Protein AF-A0A7Z7YS44-F1 (afdb_monomer_lite)

Organism: Staphylococcus capitis (NCBI:txid29388)

Foldseek 3Di:
DVPPPDDPDPLLQLLLVLVVLLVVLLVVLCVLANDVLLVLLLQLLLLVLLLVCQCVVPLVNPHDHDDPVSVVVNVVSVVVNCVVPPDDPVCPPPVSVVSNVVSSVSSSNSSNSNSVSVSSLVSVCVVVVHSVVSVVSSNVND

InterPro domains:
  IPR006750 Putative inner membrane exporter, YdcZ [PF04657] (7-83)
  IPR006750 Putative inner membrane exporter, YdcZ [PF04657] (102-142)
  IPR006750 Putative inner membrane exporter, YdcZ [PTHR34821] (6-85)

Sequence (142 aa):
SFYAGHSIDYHWWVGGLLGVCFLTGNLLLLPRLGAALTVVMTVAGQIIMGVMIDTLGLLGANQTSFTFLKGVGILVLLFGILLMNHLPKNKLKDKRYISLYIWLLIGFIFGFAPPLQTTINSGLSKQMDSSLFAALVSFTIG

Secondary structure (DSSP, 8-state):
-TTSS----THHHHHHHHHHHHHHHHHHHHHHH-HHHHHHHHHHHHHHHHHHHHHHTGGG-------HHHHHHHHHHHHHHHHHT---GGGTTSHHHHHHHHHHHHHHHHTTHHHHHHHHHHHHHHHTT-HHHHHHHHHHH-

Radius of gyration: 18.34 Å; chains: 1; bounding box: 55×21×45 Å

pLDDT: mean 83.6, std 14.09, range [36.03, 97.38]

Structure (mmCIF, N/CA/C/O backbone):
data_AF-A0A7Z7YS44-F1
#
_entry.id   AF-A0A7Z7YS44-F1
#
loop_
_atom_site.group_PDB
_atom_site.id
_atom_site.type_symbol
_atom_site.label_atom_id
_atom_site.label_alt_id
_atom_site.label_comp_id
_atom_site.label_asym_id
_atom_site.label_entity_id
_atom_site.label_seq_id
_atom_site.pdbx_PDB_ins_code
_atom_site.Cartn_x
_atom_site.Cartn_y
_atom_site.Cartn_z
_atom_site.occupancy
_atom_site.B_iso_or_equiv
_atom_site.auth_seq_id
_atom_site.auth_comp_id
_atom_site.auth_asym_id
_atom_site.auth_atom_id
_atom_site.pdbx_PDB_model_num
ATOM 1 N N . SER A 1 1 ? 33.594 1.797 -21.912 1.00 39.50 1 SER A N 1
ATOM 2 C CA . SER A 1 1 ? 33.276 1.670 -20.478 1.00 39.50 1 SER A CA 1
ATOM 3 C C . SER A 1 1 ? 31.768 1.612 -20.351 1.00 39.50 1 SER A C 1
ATOM 5 O O . SER A 1 1 ? 31.118 2.564 -20.760 1.00 39.50 1 SER A O 1
ATOM 7 N N . PHE A 1 2 ? 31.223 0.497 -19.860 1.00 46.28 2 PHE A N 1
ATOM 8 C CA . PHE A 1 2 ? 29.780 0.239 -19.691 1.00 46.28 2 PHE A CA 1
ATOM 9 C C . PHE A 1 2 ? 29.063 1.288 -18.804 1.00 46.28 2 PHE A C 1
ATOM 11 O O . PHE A 1 2 ? 27.843 1.355 -18.770 1.00 46.28 2 PHE A O 1
ATOM 18 N N . TYR A 1 3 ? 29.832 2.157 -18.138 1.00 42.94 3 TYR A N 1
ATOM 19 C CA . TYR A 1 3 ? 29.363 3.194 -17.217 1.00 42.94 3 TYR A CA 1
ATOM 20 C C . TYR A 1 3 ? 29.363 4.621 -17.793 1.00 42.94 3 TYR A C 1
ATOM 22 O O . TYR A 1 3 ? 29.019 5.566 -17.089 1.00 42.94 3 TYR A O 1
ATOM 30 N N . ALA A 1 4 ? 29.745 4.823 -19.057 1.00 36.03 4 ALA A N 1
ATOM 31 C CA . ALA A 1 4 ? 29.791 6.156 -19.659 1.00 36.03 4 ALA A CA 1
ATOM 32 C C . ALA A 1 4 ? 28.421 6.549 -20.247 1.00 36.03 4 ALA A C 1
ATOM 34 O O . ALA A 1 4 ? 28.241 6.516 -21.460 1.00 36.03 4 ALA A O 1
ATOM 35 N N . GLY A 1 5 ? 27.444 6.878 -19.394 1.00 38.50 5 GLY A N 1
ATOM 36 C CA . GLY A 1 5 ? 26.177 7.471 -19.857 1.00 38.50 5 GLY A CA 1
ATOM 37 C C . GLY A 1 5 ? 24.965 7.343 -18.933 1.00 38.50 5 GLY A C 1
ATOM 38 O O . GLY A 1 5 ? 23.985 8.047 -19.144 1.00 38.50 5 GLY A O 1
ATOM 39 N N . HIS A 1 6 ? 25.014 6.496 -17.904 1.00 45.41 6 HIS A N 1
ATOM 40 C CA . HIS A 1 6 ? 23.899 6.348 -16.968 1.00 45.41 6 HIS A CA 1
ATOM 41 C C . HIS A 1 6 ? 24.163 7.207 -15.732 1.00 45.41 6 HIS A C 1
ATOM 43 O O . HIS A 1 6 ? 25.025 6.888 -14.912 1.00 45.41 6 HIS A O 1
ATOM 49 N N . SER A 1 7 ? 23.448 8.328 -15.616 1.00 46.00 7 SER A N 1
ATOM 50 C CA . SER A 1 7 ? 23.354 9.075 -14.362 1.00 46.00 7 SER A CA 1
ATOM 51 C C . SER A 1 7 ? 22.897 8.114 -13.269 1.00 46.00 7 SER A C 1
ATOM 53 O O . SER A 1 7 ? 21.912 7.407 -13.467 1.00 46.00 7 SER A O 1
ATOM 55 N N . ILE A 1 8 ? 23.615 8.063 -12.144 1.00 44.78 8 ILE A N 1
ATOM 56 C CA . ILE A 1 8 ? 23.219 7.284 -10.965 1.00 44.78 8 ILE A CA 1
ATOM 57 C C . ILE A 1 8 ? 21.832 7.773 -10.553 1.00 44.78 8 ILE A C 1
ATOM 59 O O . ILE A 1 8 ? 21.687 8.845 -9.968 1.00 44.78 8 ILE A O 1
ATOM 63 N N . ASP A 1 9 ? 20.812 7.026 -10.951 1.00 55.00 9 ASP A N 1
ATOM 64 C CA . ASP A 1 9 ? 19.436 7.452 -10.795 1.00 55.00 9 ASP A CA 1
ATOM 65 C C . ASP A 1 9 ? 19.004 7.148 -9.354 1.00 55.00 9 ASP A C 1
ATOM 67 O O . ASP A 1 9 ? 19.270 6.074 -8.816 1.00 55.00 9 ASP A O 1
ATOM 71 N N . TYR A 1 10 ? 18.355 8.088 -8.676 1.00 55.72 10 TYR A N 1
ATOM 72 C CA . TYR A 1 10 ? 17.954 7.940 -7.268 1.00 55.72 10 TYR A CA 1
ATOM 73 C C . TYR A 1 10 ? 17.020 6.730 -7.030 1.00 55.72 10 TYR A C 1
ATOM 75 O O . TYR A 1 10 ? 16.905 6.234 -5.909 1.00 55.72 10 TYR A O 1
ATOM 83 N N . HIS A 1 11 ? 16.394 6.224 -8.099 1.00 57.78 11 HIS A N 1
ATOM 84 C CA . HIS A 1 11 ? 15.462 5.097 -8.137 1.00 57.78 11 HIS A CA 1
ATOM 85 C C . HIS A 1 11 ? 15.989 3.792 -7.513 1.00 57.78 11 HIS A C 1
ATOM 87 O O . HIS A 1 11 ? 15.190 2.999 -7.017 1.00 57.78 11 HIS A O 1
ATOM 93 N N . TRP A 1 12 ? 17.308 3.572 -7.485 1.00 58.28 12 TRP A N 1
ATOM 94 C CA . TRP A 1 12 ? 17.907 2.324 -6.992 1.00 58.28 12 TRP A CA 1
ATOM 95 C C . TRP A 1 12 ? 17.705 2.109 -5.485 1.00 58.28 12 TRP A C 1
ATOM 97 O O . TRP A 1 12 ? 17.578 0.972 -5.038 1.00 58.28 12 TRP A O 1
ATOM 107 N N . TRP A 1 13 ? 17.627 3.192 -4.705 1.00 67.44 13 TRP A N 1
ATOM 108 C CA . TRP A 1 13 ? 17.558 3.138 -3.238 1.00 67.44 13 TRP A CA 1
ATOM 109 C C . TRP A 1 13 ? 16.129 3.178 -2.695 1.00 67.44 13 TRP A C 1
ATOM 111 O O . TRP A 1 13 ? 15.863 2.722 -1.583 1.00 67.44 13 TRP A O 1
ATOM 121 N N . VAL A 1 14 ? 15.189 3.685 -3.493 1.00 77.31 14 VAL A N 1
ATOM 122 C CA . VAL A 1 14 ? 13.801 3.899 -3.068 1.00 77.31 14 VAL A CA 1
ATOM 123 C C . VAL A 1 14 ? 13.075 2.570 -2.844 1.00 77.31 14 VAL A C 1
ATOM 125 O O . VAL A 1 14 ? 12.306 2.455 -1.893 1.00 77.31 14 VAL A O 1
ATOM 128 N N . GLY A 1 15 ? 13.351 1.547 -3.662 1.00 78.50 15 GLY A N 1
ATOM 129 C CA . GLY A 1 15 ? 12.750 0.218 -3.513 1.00 78.50 15 GLY A CA 1
ATOM 130 C C . GLY A 1 15 ? 13.082 -0.440 -2.168 1.00 78.50 15 GLY A C 1
ATOM 131 O O . GLY A 1 15 ? 12.175 -0.866 -1.454 1.00 78.50 15 GLY A O 1
ATOM 132 N N . GLY A 1 16 ? 14.365 -0.465 -1.790 1.00 80.50 16 GLY A N 1
ATOM 133 C CA . GLY A 1 16 ? 14.815 -1.007 -0.501 1.00 80.50 16 GLY A CA 1
ATOM 134 C C . GLY A 1 16 ? 14.251 -0.239 0.695 1.00 80.50 16 GLY A C 1
ATOM 135 O O . GLY A 1 16 ? 13.697 -0.839 1.617 1.00 80.50 16 GLY A O 1
ATOM 136 N N . LEU A 1 17 ? 14.284 1.098 0.638 1.00 85.69 17 LEU A N 1
ATOM 137 C CA . LEU A 1 17 ? 13.752 1.949 1.706 1.00 85.69 17 LEU A CA 1
ATOM 138 C C . LEU A 1 17 ? 12.248 1.726 1.935 1.00 85.69 17 LEU A C 1
ATOM 140 O O . LEU A 1 17 ? 11.809 1.630 3.080 1.00 85.69 17 LEU A O 1
ATOM 144 N N . LEU A 1 18 ? 11.458 1.594 0.864 1.00 87.31 18 LEU A N 1
ATOM 145 C CA . LEU A 1 18 ? 10.029 1.278 0.964 1.00 87.31 18 LEU A CA 1
ATOM 146 C C . LEU A 1 18 ? 9.786 -0.087 1.623 1.00 87.31 18 LEU A C 1
ATOM 148 O O . LEU A 1 18 ? 8.851 -0.215 2.419 1.00 87.31 18 LEU A O 1
ATOM 152 N N . GLY A 1 19 ? 10.649 -1.069 1.355 1.00 86.06 19 GLY A N 1
ATOM 153 C CA . GLY A 1 19 ? 10.613 -2.381 2.001 1.00 86.06 19 GLY A CA 1
ATOM 154 C C . GLY A 1 19 ? 10.831 -2.293 3.508 1.00 86.06 19 GLY A C 1
ATOM 155 O O . GLY A 1 19 ? 10.016 -2.808 4.281 1.00 86.06 19 GLY A O 1
ATOM 156 N N . VAL A 1 20 ? 11.861 -1.560 3.940 1.00 88.75 20 VAL A N 1
ATOM 157 C CA . VAL A 1 20 ? 12.126 -1.301 5.368 1.00 88.75 20 VAL A CA 1
ATOM 158 C C . VAL A 1 20 ? 10.970 -0.549 6.015 1.00 88.75 20 VAL A C 1
ATOM 160 O O . VAL A 1 20 ? 10.534 -0.923 7.107 1.00 88.75 20 VAL A O 1
ATOM 163 N N . CYS A 1 21 ? 10.434 0.478 5.349 1.00 90.25 21 CYS A N 1
ATOM 164 C CA . CYS A 1 21 ? 9.279 1.226 5.841 1.00 90.25 21 CYS A CA 1
ATOM 165 C C . CYS A 1 21 ? 8.067 0.312 6.055 1.00 90.25 21 CYS A C 1
ATOM 167 O O . CYS A 1 21 ? 7.426 0.389 7.103 1.00 90.25 21 CYS A O 1
ATOM 169 N N . PHE A 1 22 ? 7.769 -0.576 5.105 1.00 92.00 22 PHE A N 1
ATOM 170 C CA . PHE A 1 22 ? 6.656 -1.515 5.221 1.00 92.00 22 PHE A CA 1
ATOM 171 C C . PHE A 1 22 ? 6.859 -2.530 6.352 1.00 92.00 22 PHE A C 1
ATOM 173 O O . PHE A 1 22 ? 5.945 -2.757 7.149 1.00 92.00 22 PHE A O 1
ATOM 180 N N . LEU A 1 23 ? 8.050 -3.129 6.444 1.00 91.38 23 LEU A N 1
ATOM 181 C CA . LEU A 1 23 ? 8.361 -4.134 7.461 1.00 91.38 23 LEU A CA 1
ATOM 182 C C . LEU A 1 23 ? 8.323 -3.525 8.870 1.00 91.38 23 LEU A C 1
ATOM 184 O O . LEU A 1 23 ? 7.677 -4.064 9.772 1.00 91.38 23 LEU A O 1
ATOM 188 N N . THR A 1 24 ? 8.944 -2.354 9.030 1.00 91.50 24 THR A N 1
ATOM 189 C CA . THR A 1 24 ? 8.927 -1.576 10.276 1.00 91.50 24 THR A CA 1
ATOM 190 C C . THR A 1 24 ? 7.503 -1.172 10.637 1.00 91.50 24 THR A C 1
ATOM 192 O O . THR A 1 24 ? 7.081 -1.338 11.780 1.00 91.50 24 THR A O 1
ATOM 195 N N . GLY A 1 25 ? 6.728 -0.700 9.658 1.00 91.19 25 GLY A N 1
ATOM 196 C CA . GLY A 1 25 ? 5.322 -0.362 9.837 1.00 91.19 25 GLY A CA 1
ATOM 197 C C . GLY A 1 25 ? 4.516 -1.538 10.380 1.00 91.19 25 GLY A C 1
ATOM 198 O O . GLY A 1 25 ? 3.862 -1.405 11.412 1.00 91.19 25 GLY A O 1
ATOM 199 N N . ASN A 1 26 ? 4.620 -2.713 9.756 1.00 91.38 26 ASN A N 1
ATOM 200 C CA . ASN A 1 26 ? 3.953 -3.927 10.234 1.00 91.38 26 ASN A CA 1
ATOM 201 C C . ASN A 1 26 ? 4.346 -4.294 11.668 1.00 91.38 26 ASN A C 1
ATOM 203 O O . ASN A 1 26 ? 3.470 -4.587 12.485 1.00 91.38 26 ASN A O 1
ATOM 207 N N . LEU A 1 27 ? 5.639 -4.226 11.996 1.00 93.25 27 LEU A N 1
ATOM 208 C CA . LEU A 1 27 ? 6.141 -4.512 13.340 1.00 93.25 27 LEU A CA 1
ATOM 209 C C . LEU A 1 27 ? 5.540 -3.564 14.393 1.00 93.25 27 LEU A C 1
ATOM 211 O O . LEU A 1 27 ? 5.172 -4.005 15.481 1.00 93.25 27 LEU A O 1
ATOM 215 N N . LEU A 1 28 ? 5.391 -2.278 14.062 1.00 93.81 28 LEU A N 1
ATOM 216 C CA . LEU A 1 28 ? 4.787 -1.271 14.943 1.00 93.81 28 LEU A CA 1
ATOM 217 C C . LEU A 1 28 ? 3.261 -1.410 15.058 1.00 93.81 28 LEU A C 1
ATOM 219 O O . LEU A 1 28 ? 2.694 -1.123 16.115 1.00 93.81 28 LEU A O 1
ATOM 223 N N . LEU A 1 29 ? 2.593 -1.849 13.989 1.00 93.62 29 LEU A N 1
ATOM 224 C CA . LEU A 1 29 ? 1.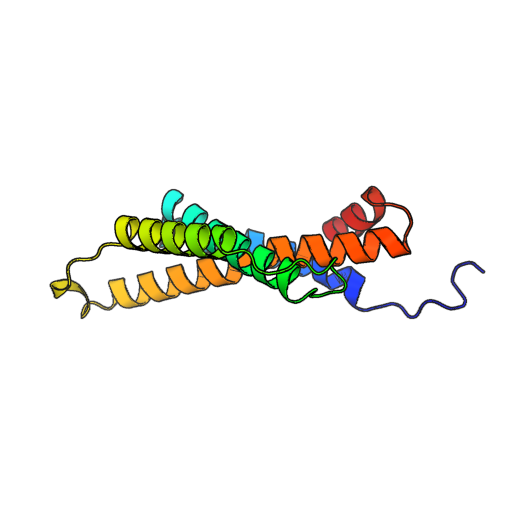136 -1.997 13.933 1.00 93.62 29 LEU A CA 1
ATOM 225 C C . LEU A 1 29 ? 0.645 -3.227 14.694 1.00 93.62 29 LEU A C 1
ATOM 227 O O . LEU A 1 29 ? -0.372 -3.144 15.379 1.00 93.62 29 LEU A O 1
ATOM 231 N N . LEU A 1 30 ? 1.362 -4.352 14.611 1.00 94.00 30 LEU A N 1
ATOM 232 C CA . LEU A 1 30 ? 0.990 -5.613 15.265 1.00 94.00 30 LEU A CA 1
ATOM 233 C C . LEU A 1 30 ? 0.602 -5.471 16.751 1.00 94.00 30 LEU A C 1
ATOM 235 O O . LEU A 1 30 ? -0.505 -5.884 17.097 1.00 94.00 30 LEU A O 1
ATOM 239 N N . PRO A 1 31 ? 1.417 -4.864 17.636 1.00 92.88 31 PRO A N 1
ATOM 240 C CA . PRO A 1 31 ? 1.062 -4.715 19.049 1.00 92.88 31 PRO A CA 1
ATOM 241 C C . PRO A 1 31 ? -0.051 -3.684 19.303 1.00 92.88 31 PRO A C 1
ATOM 243 O O . PRO A 1 31 ? -0.601 -3.639 20.402 1.00 92.88 31 PRO A O 1
ATOM 246 N N . ARG A 1 32 ? -0.375 -2.829 18.324 1.00 91.44 32 ARG A N 1
ATOM 247 C CA . ARG A 1 32 ? -1.370 -1.749 18.456 1.00 91.44 32 ARG A CA 1
ATOM 248 C C . ARG A 1 32 ? -2.745 -2.135 17.919 1.00 91.44 32 ARG A C 1
ATOM 250 O O . ARG A 1 32 ? -3.749 -1.699 18.477 1.00 91.44 32 ARG A O 1
ATOM 257 N N . LEU A 1 33 ? -2.779 -2.920 16.846 1.00 89.69 33 LEU A N 1
ATOM 258 C CA . LEU A 1 33 ? -3.988 -3.296 16.113 1.00 89.69 33 LEU A CA 1
ATOM 259 C C . LEU A 1 33 ? -4.338 -4.787 16.240 1.00 89.69 33 LEU A C 1
ATOM 261 O O . LEU A 1 33 ? -5.500 -5.158 16.084 1.00 89.69 33 LEU A O 1
ATOM 265 N N . GLY A 1 34 ? -3.350 -5.641 16.520 1.00 92.19 34 GLY A N 1
ATOM 266 C CA . GLY A 1 34 ? -3.470 -7.094 16.420 1.00 92.19 34 GLY A CA 1
ATOM 267 C C . GLY A 1 34 ? -3.238 -7.614 14.995 1.00 92.19 34 GLY A C 1
ATOM 268 O O . GLY A 1 34 ? -3.375 -6.891 14.010 1.00 92.19 34 GLY A O 1
ATOM 269 N N . ALA A 1 35 ? -2.893 -8.900 14.881 1.00 91.81 35 ALA A N 1
ATOM 270 C CA . ALA A 1 35 ? -2.455 -9.511 13.622 1.00 91.81 35 ALA A CA 1
ATOM 271 C C . ALA A 1 35 ? -3.467 -9.369 12.477 1.00 91.81 35 ALA A C 1
ATOM 273 O O . ALA A 1 35 ? -3.119 -8.901 11.394 1.00 91.81 35 ALA A O 1
ATOM 274 N N . ALA A 1 36 ? -4.727 -9.727 12.724 1.00 91.31 36 ALA A N 1
ATOM 275 C CA . ALA A 1 36 ? -5.745 -9.754 11.679 1.00 91.31 36 ALA A CA 1
ATOM 276 C C . ALA A 1 36 ? -6.035 -8.352 11.113 1.00 91.31 36 ALA A C 1
ATOM 278 O O . ALA A 1 36 ? -6.144 -8.175 9.903 1.00 91.31 36 ALA A O 1
ATOM 279 N N . LEU A 1 37 ? -6.101 -7.343 11.984 1.00 90.81 37 LEU A N 1
ATOM 280 C CA . LEU A 1 37 ? -6.404 -5.969 11.594 1.00 90.81 37 LEU A CA 1
ATOM 281 C C . LEU A 1 37 ? -5.230 -5.319 10.854 1.00 90.81 37 LEU A C 1
ATOM 283 O O . LEU A 1 37 ? -5.440 -4.638 9.853 1.00 90.81 37 LEU A O 1
ATOM 287 N N . THR A 1 38 ? -3.996 -5.583 11.293 1.00 94.19 38 THR A N 1
ATOM 288 C CA . THR A 1 38 ? -2.784 -5.152 10.585 1.00 94.19 38 THR A CA 1
ATOM 289 C C . THR A 1 38 ? -2.751 -5.696 9.156 1.00 94.19 38 THR A C 1
ATOM 291 O O . THR A 1 38 ? -2.537 -4.930 8.215 1.00 94.19 38 THR A O 1
ATOM 294 N N . VAL A 1 39 ? -3.018 -6.994 8.971 1.00 94.38 39 VAL A N 1
ATOM 295 C CA . VAL A 1 39 ? -3.059 -7.613 7.636 1.00 94.38 39 VAL A CA 1
ATOM 296 C C . VAL A 1 39 ? -4.164 -6.997 6.785 1.00 94.38 39 VAL A C 1
ATOM 298 O O . VAL A 1 39 ? -3.901 -6.572 5.666 1.00 94.38 39 VAL A O 1
ATOM 301 N N . VAL A 1 40 ? -5.386 -6.885 7.309 1.00 94.31 40 VAL A N 1
ATOM 302 C CA . VAL A 1 40 ? -6.514 -6.335 6.542 1.00 94.31 40 VAL A CA 1
ATOM 303 C C . VAL A 1 40 ? -6.248 -4.895 6.104 1.00 94.31 40 VAL A C 1
ATOM 305 O O . VAL A 1 40 ? -6.458 -4.574 4.936 1.00 94.31 40 VAL A O 1
ATOM 308 N N . MET A 1 41 ? -5.737 -4.037 6.992 1.00 94.94 41 MET A N 1
ATOM 309 C CA . MET A 1 41 ? -5.457 -2.642 6.640 1.00 94.94 41 MET A CA 1
ATOM 310 C C . MET A 1 41 ? -4.311 -2.507 5.637 1.00 94.94 41 MET A C 1
ATOM 312 O O . MET A 1 41 ? -4.417 -1.718 4.698 1.00 94.94 41 MET A O 1
ATOM 316 N N . THR A 1 42 ? -3.237 -3.281 5.798 1.00 95.81 42 THR A N 1
ATOM 317 C CA . THR A 1 42 ? -2.098 -3.227 4.871 1.00 95.81 42 THR A CA 1
ATOM 318 C C . THR A 1 42 ? -2.458 -3.793 3.501 1.00 95.81 42 THR A C 1
ATOM 320 O O . THR A 1 42 ? -2.184 -3.141 2.497 1.00 95.81 42 THR A O 1
ATOM 323 N N . VAL A 1 43 ? -3.141 -4.939 3.433 1.00 95.62 43 VAL A N 1
ATOM 324 C CA . VAL A 1 43 ? -3.632 -5.521 2.171 1.00 95.62 43 VAL A CA 1
ATOM 325 C C . VAL A 1 43 ? -4.618 -4.580 1.483 1.00 95.62 43 VAL A C 1
ATOM 327 O O . VAL A 1 43 ? -4.557 -4.408 0.268 1.00 95.62 43 VAL A O 1
ATOM 330 N N . ALA A 1 44 ? -5.484 -3.906 2.241 1.00 96.56 44 ALA A N 1
ATOM 331 C CA . ALA A 1 44 ? -6.373 -2.907 1.668 1.00 96.56 44 ALA A CA 1
ATOM 332 C C . ALA A 1 44 ? -5.596 -1.772 0.992 1.00 96.56 44 ALA A C 1
ATOM 334 O O . ALA A 1 44 ? -5.909 -1.401 -0.140 1.00 96.56 44 ALA A O 1
ATOM 335 N N . GLY A 1 45 ? -4.550 -1.269 1.650 1.00 97.25 45 GLY A N 1
ATOM 336 C CA . GLY A 1 45 ? -3.654 -0.285 1.055 1.00 97.25 45 GLY A CA 1
ATOM 337 C C . GLY A 1 45 ? -2.965 -0.805 -0.209 1.00 97.25 45 GLY A C 1
ATOM 338 O O . GLY A 1 45 ? -2.943 -0.110 -1.224 1.00 97.25 45 GLY A O 1
ATOM 339 N N . GLN A 1 46 ? -2.480 -2.050 -0.182 1.00 97.38 46 GLN A N 1
ATOM 340 C CA . GLN A 1 46 ? -1.819 -2.683 -1.328 1.00 97.38 46 GLN A CA 1
ATOM 341 C C . GLN A 1 46 ? -2.745 -2.775 -2.544 1.00 97.38 46 GLN A C 1
ATOM 343 O O . GLN A 1 46 ? -2.333 -2.453 -3.657 1.00 97.38 46 GLN A O 1
ATOM 348 N N . ILE A 1 47 ? -4.003 -3.177 -2.335 1.00 96.44 47 ILE A N 1
ATOM 349 C CA . ILE A 1 47 ? -5.000 -3.297 -3.405 1.00 96.44 47 ILE A CA 1
ATOM 350 C C . ILE A 1 47 ? -5.308 -1.925 -4.004 1.00 96.44 47 ILE A C 1
ATOM 352 O O . ILE A 1 47 ? -5.279 -1.772 -5.225 1.00 96.44 47 ILE A O 1
ATOM 356 N N . ILE A 1 48 ? -5.575 -0.919 -3.164 1.00 96.75 48 ILE A N 1
ATOM 357 C CA . ILE A 1 48 ? -5.873 0.439 -3.637 1.00 96.75 48 ILE A CA 1
ATOM 358 C C . ILE A 1 48 ? -4.691 0.998 -4.426 1.00 96.75 48 ILE A C 1
ATOM 360 O O . ILE A 1 48 ? -4.877 1.478 -5.544 1.00 96.75 48 ILE A O 1
ATOM 364 N N . MET A 1 49 ? -3.476 0.876 -3.889 1.00 96.88 49 MET A N 1
ATOM 365 C CA . MET A 1 49 ? -2.288 1.388 -4.559 1.00 96.88 49 MET A CA 1
ATOM 366 C C . MET A 1 49 ? -1.989 0.636 -5.860 1.00 96.88 49 MET A C 1
ATOM 368 O O . MET A 1 49 ? -1.661 1.267 -6.860 1.00 96.88 49 MET A O 1
ATOM 372 N N . GLY A 1 50 ? -2.166 -0.687 -5.890 1.00 95.25 50 GLY A N 1
ATOM 373 C CA . GLY A 1 50 ? -2.026 -1.486 -7.109 1.00 95.25 50 GLY A CA 1
ATOM 374 C C . GLY A 1 50 ? -2.999 -1.045 -8.204 1.00 95.25 50 GLY A C 1
ATOM 375 O O . GLY A 1 50 ? -2.596 -0.819 -9.342 1.00 95.25 50 GLY A O 1
ATOM 376 N N . VAL A 1 51 ? -4.267 -0.810 -7.851 1.00 95.31 51 VAL A N 1
ATOM 377 C CA . VAL A 1 51 ? -5.257 -0.288 -8.803 1.00 95.31 51 VAL A CA 1
ATOM 378 C C . VAL A 1 51 ? -4.884 1.116 -9.286 1.00 95.31 51 VAL A C 1
ATOM 380 O O . VAL A 1 51 ? -5.022 1.397 -10.476 1.00 95.31 51 VAL A O 1
ATOM 383 N N . MET A 1 52 ? -4.390 1.993 -8.409 1.00 94.94 52 MET A N 1
ATOM 384 C CA . MET A 1 52 ? -3.912 3.325 -8.805 1.00 94.94 52 MET A CA 1
ATOM 385 C C . MET A 1 52 ? -2.727 3.241 -9.773 1.00 94.94 52 MET A C 1
ATOM 387 O O . MET A 1 52 ? -2.728 3.940 -10.785 1.00 94.94 52 MET A O 1
ATOM 391 N N . ILE A 1 53 ? -1.755 2.366 -9.503 1.00 93.62 53 ILE A N 1
ATOM 392 C CA . ILE A 1 53 ? -0.596 2.135 -10.375 1.00 93.62 53 ILE A CA 1
ATOM 393 C C . ILE A 1 53 ? -1.055 1.687 -11.761 1.00 93.62 53 ILE A C 1
ATOM 395 O O . ILE A 1 53 ? -0.698 2.321 -12.754 1.00 93.62 53 ILE A O 1
ATOM 399 N N . ASP A 1 54 ? -1.899 0.659 -11.818 1.00 92.94 54 ASP A N 1
ATOM 400 C CA . ASP A 1 54 ? -2.420 0.106 -13.066 1.00 92.94 54 ASP A CA 1
ATOM 401 C C . ASP A 1 54 ? -3.195 1.136 -13.890 1.00 92.94 54 ASP A C 1
ATOM 403 O O . ASP A 1 54 ? -3.125 1.140 -15.115 1.00 92.94 54 ASP A O 1
ATOM 407 N N . THR A 1 55 ? -3.998 1.971 -13.233 1.00 92.12 55 THR A N 1
ATOM 408 C CA . THR A 1 55 ? -4.997 2.808 -13.917 1.00 92.12 55 THR A CA 1
ATOM 409 C C . THR A 1 55 ? -4.450 4.152 -14.351 1.00 92.12 55 THR A C 1
ATOM 411 O O . THR A 1 55 ? -4.839 4.676 -15.398 1.00 92.12 55 THR A O 1
ATOM 414 N N . LEU A 1 56 ? -3.509 4.685 -13.579 1.00 91.38 56 LEU A N 1
ATOM 415 C CA . LEU A 1 56 ? -2.816 5.931 -13.881 1.00 91.38 56 LEU A CA 1
ATOM 416 C C . LEU A 1 56 ? -1.490 5.694 -14.618 1.00 91.38 56 LEU A C 1
ATOM 418 O O . LEU A 1 56 ? -0.864 6.662 -15.037 1.00 91.38 56 LEU A O 1
ATOM 422 N N . GLY A 1 57 ? -1.048 4.439 -14.770 1.00 86.56 57 GLY A N 1
ATOM 423 C CA . GLY A 1 57 ? 0.253 4.113 -15.365 1.00 86.56 57 GLY A CA 1
ATOM 424 C C . GLY A 1 57 ? 1.425 4.648 -14.536 1.00 86.56 57 GLY A C 1
ATOM 425 O O . GLY A 1 57 ? 2.437 5.081 -15.091 1.00 86.56 57 GLY A O 1
ATOM 426 N N . LEU A 1 58 ? 1.280 4.687 -13.203 1.00 84.44 58 LEU A N 1
ATOM 427 C CA . LEU A 1 58 ? 2.294 5.277 -12.323 1.00 84.44 58 LEU A CA 1
ATOM 428 C C . LEU A 1 58 ? 3.640 4.574 -12.510 1.00 84.44 58 LEU A C 1
ATOM 430 O O . LEU A 1 58 ? 3.696 3.358 -12.680 1.00 84.44 58 LEU A O 1
ATOM 434 N N . LEU A 1 59 ? 4.729 5.347 -12.433 1.00 81.69 59 LEU A N 1
ATOM 435 C CA . LEU A 1 59 ? 6.107 4.837 -12.484 1.00 81.69 59 LEU A CA 1
ATOM 436 C C . LEU A 1 59 ? 6.427 4.027 -13.759 1.00 81.69 59 LEU A C 1
ATOM 438 O O . LEU A 1 59 ? 7.277 3.139 -13.739 1.00 81.69 59 LEU A O 1
ATOM 442 N N . GLY A 1 60 ? 5.744 4.319 -14.872 1.00 75.31 60 GLY A N 1
ATOM 443 C CA . GLY A 1 60 ? 5.956 3.627 -16.147 1.00 75.31 60 GLY A CA 1
ATOM 444 C C . GLY A 1 60 ? 5.324 2.232 -16.213 1.00 75.31 60 GLY A C 1
ATOM 445 O O . GLY A 1 60 ? 5.722 1.417 -17.051 1.00 75.31 60 GLY A O 1
ATOM 446 N N . ALA A 1 61 ? 4.362 1.939 -15.331 1.00 83.69 61 ALA A N 1
ATOM 447 C CA . ALA A 1 61 ? 3.538 0.739 -15.418 1.00 83.69 61 ALA A CA 1
ATOM 448 C C . ALA A 1 61 ? 2.659 0.755 -16.682 1.00 83.69 61 ALA A C 1
ATOM 450 O O . ALA A 1 61 ? 2.257 1.811 -17.173 1.00 83.69 61 ALA A O 1
ATOM 451 N N . ASN A 1 62 ? 2.333 -0.433 -17.200 1.00 81.50 62 ASN A N 1
ATOM 452 C CA . ASN A 1 62 ? 1.431 -0.561 -18.342 1.00 81.50 62 ASN A CA 1
ATOM 453 C C . ASN A 1 62 ? 0.025 -0.111 -17.933 1.00 81.50 62 ASN A C 1
ATOM 455 O O . ASN A 1 62 ? -0.633 -0.775 -17.133 1.00 81.50 62 ASN A O 1
ATOM 459 N N . GLN A 1 63 ? -0.429 1.007 -18.496 1.00 91.25 63 GLN A N 1
ATOM 460 C CA . GLN A 1 63 ? -1.723 1.576 -18.154 1.00 91.25 63 GLN A CA 1
ATOM 461 C C . GLN A 1 63 ? -2.866 0.667 -18.627 1.00 91.25 63 GLN A C 1
ATOM 463 O O . GLN A 1 63 ? -2.975 0.333 -19.807 1.00 91.25 63 GLN A O 1
ATOM 468 N N . THR A 1 64 ? -3.745 0.297 -17.701 1.00 91.12 64 THR A N 1
ATOM 469 C CA . THR A 1 64 ? -4.974 -0.457 -17.963 1.00 91.12 64 THR A CA 1
ATOM 470 C C . THR A 1 64 ? -6.184 0.363 -17.540 1.00 91.12 64 THR A C 1
ATOM 472 O O . THR A 1 64 ? -6.157 1.070 -16.536 1.00 91.12 64 THR A O 1
ATOM 475 N N . SER A 1 65 ? -7.280 0.283 -18.290 1.00 92.31 65 SER A N 1
ATOM 476 C CA . SER A 1 65 ? -8.490 1.028 -17.940 1.00 92.31 65 SER A CA 1
ATOM 477 C C . SER A 1 65 ? -9.068 0.564 -16.600 1.00 92.31 65 SER A C 1
ATOM 479 O O . SER A 1 65 ? -9.080 -0.628 -16.277 1.00 92.31 65 SER A O 1
ATOM 481 N N . PHE A 1 66 ? -9.596 1.510 -15.822 1.00 94.00 66 PHE A N 1
ATOM 482 C CA . PHE A 1 66 ? -10.343 1.185 -14.612 1.00 94.00 66 PHE A CA 1
ATOM 483 C C . PHE A 1 66 ? -11.640 0.467 -14.997 1.00 94.00 66 PHE A C 1
ATOM 485 O O . PHE A 1 66 ? -12.508 1.041 -15.652 1.00 94.00 66 PHE A O 1
ATOM 492 N N . THR A 1 67 ? -11.769 -0.802 -14.611 1.00 94.44 67 THR A N 1
ATOM 493 C CA . THR A 1 67 ? -12.959 -1.599 -14.918 1.00 94.44 67 THR A CA 1
ATOM 494 C C . THR A 1 67 ? -13.994 -1.485 -13.806 1.00 94.44 67 THR A C 1
ATOM 496 O O . THR A 1 67 ? -13.660 -1.327 -12.630 1.00 94.44 67 THR A O 1
ATOM 499 N N . PHE A 1 68 ? -15.270 -1.643 -14.165 1.00 93.44 68 PHE A N 1
ATOM 500 C CA . PHE A 1 68 ? -16.364 -1.679 -13.193 1.00 93.44 68 PHE A CA 1
ATOM 501 C C . PHE A 1 68 ? -16.133 -2.735 -12.093 1.00 93.44 68 PHE A C 1
ATOM 503 O O . PHE A 1 68 ? -16.367 -2.466 -10.918 1.00 93.44 68 PHE A O 1
ATOM 510 N N . LEU A 1 69 ? -15.578 -3.901 -12.451 1.00 93.44 69 LEU A N 1
ATOM 511 C CA . LEU A 1 69 ? -15.235 -4.965 -11.500 1.00 93.44 69 LEU A CA 1
ATOM 512 C C . LEU A 1 69 ? -14.184 -4.539 -10.463 1.00 93.44 69 LEU A C 1
ATOM 514 O O . LEU A 1 69 ? -14.340 -4.884 -9.292 1.00 93.44 69 LEU A O 1
ATOM 518 N N . LYS A 1 70 ? -13.148 -3.771 -10.851 1.00 92.00 70 LYS A N 1
ATOM 519 C CA . LYS A 1 70 ? -12.171 -3.216 -9.889 1.00 92.00 70 LYS A CA 1
ATOM 520 C C . LYS A 1 70 ? -12.886 -2.318 -8.869 1.00 92.00 70 LYS A C 1
ATOM 522 O O . LYS A 1 70 ? -12.629 -2.427 -7.673 1.00 92.00 70 LYS A O 1
ATOM 527 N N . GLY A 1 71 ? -13.842 -1.505 -9.326 1.00 94.12 71 GLY A N 1
ATOM 528 C CA . GLY A 1 71 ? -14.687 -0.681 -8.456 1.00 94.12 71 GLY A CA 1
ATOM 529 C C . GLY A 1 71 ? -15.527 -1.497 -7.473 1.00 94.12 71 GLY A C 1
ATOM 530 O O . GLY A 1 71 ? -15.501 -1.225 -6.274 1.00 94.12 71 GLY A O 1
ATOM 531 N N . VAL A 1 72 ? -16.216 -2.538 -7.950 1.00 96.19 72 VAL A N 1
ATOM 532 C CA . VAL A 1 72 ? -16.998 -3.440 -7.083 1.00 96.19 72 VAL A CA 1
ATOM 533 C C . VAL A 1 72 ? -16.105 -4.124 -6.046 1.00 96.19 72 VAL A C 1
ATOM 535 O O . VAL A 1 72 ? -16.454 -4.154 -4.868 1.00 96.19 72 VAL A O 1
ATOM 538 N N . GLY A 1 73 ? -14.929 -4.615 -6.446 1.00 94.88 73 GLY A N 1
ATOM 539 C CA . GLY A 1 73 ? -13.972 -5.234 -5.527 1.00 94.88 73 GLY A CA 1
ATOM 540 C C . GLY A 1 73 ? -13.513 -4.284 -4.417 1.00 94.88 73 GLY A C 1
ATOM 541 O O . GLY A 1 73 ? -13.493 -4.669 -3.248 1.00 94.88 73 GLY A O 1
ATOM 542 N N . ILE A 1 74 ? -13.222 -3.024 -4.757 1.00 94.94 74 ILE A N 1
ATOM 543 C CA . ILE A 1 74 ? -12.864 -1.988 -3.776 1.00 94.94 74 ILE A CA 1
ATOM 544 C C . ILE A 1 74 ? -14.020 -1.722 -2.805 1.00 94.94 74 ILE A C 1
ATOM 546 O O . ILE A 1 74 ? -13.796 -1.617 -1.601 1.00 94.94 74 ILE A O 1
ATOM 550 N N . LEU A 1 75 ? -15.261 -1.651 -3.290 1.00 95.44 75 LEU A N 1
ATOM 551 C CA . LEU A 1 75 ? -16.424 -1.459 -2.419 1.00 95.44 75 LEU A CA 1
ATOM 552 C C . LEU A 1 75 ? -16.610 -2.629 -1.444 1.00 95.44 75 LEU A C 1
ATOM 554 O O . LEU A 1 75 ? -16.849 -2.401 -0.259 1.00 95.44 75 LEU A O 1
ATOM 558 N N . VAL A 1 76 ? -16.448 -3.868 -1.915 1.00 95.88 76 VAL A N 1
ATOM 559 C CA . VAL A 1 76 ? -16.521 -5.071 -1.067 1.00 95.88 76 VAL A CA 1
ATOM 560 C C . VAL A 1 76 ? -15.402 -5.080 -0.021 1.00 95.88 76 VAL A C 1
ATOM 562 O O . VAL A 1 76 ? -15.657 -5.385 1.143 1.00 95.88 76 VAL A O 1
ATOM 565 N N . LEU A 1 77 ? -14.183 -4.686 -0.399 1.00 94.25 77 LEU A N 1
ATOM 566 C CA . LEU A 1 77 ? -13.053 -4.527 0.520 1.00 94.25 77 LEU A CA 1
ATOM 567 C C . LEU A 1 77 ? -13.362 -3.499 1.620 1.00 94.25 77 LEU A C 1
ATOM 569 O O . LEU A 1 77 ? -13.208 -3.800 2.804 1.00 94.25 77 LEU A O 1
ATOM 573 N N . LEU A 1 78 ? -13.834 -2.304 1.242 1.00 92.00 78 LEU A N 1
ATOM 574 C CA . LEU A 1 78 ? -14.210 -1.253 2.193 1.00 92.00 78 LEU A CA 1
ATOM 575 C C . LEU A 1 78 ? -15.324 -1.725 3.132 1.00 92.00 78 LEU A C 1
ATOM 577 O O . LEU A 1 78 ? -15.257 -1.487 4.337 1.00 92.00 78 LEU A O 1
ATOM 581 N N . PHE A 1 79 ? -16.311 -2.448 2.605 1.00 92.69 79 PHE A N 1
ATOM 582 C CA . PHE A 1 79 ? -17.371 -3.044 3.410 1.00 92.69 79 PHE A CA 1
ATOM 583 C C . PHE A 1 79 ? -16.829 -4.073 4.415 1.00 92.69 79 PHE A C 1
ATOM 585 O O . PHE A 1 79 ? -17.186 -4.024 5.593 1.00 92.69 79 PHE A O 1
ATOM 592 N N . GLY A 1 80 ? -15.909 -4.946 3.995 1.00 91.62 80 GLY A N 1
ATOM 593 C CA . GLY A 1 80 ? -15.241 -5.899 4.885 1.00 91.62 80 GLY A CA 1
ATOM 594 C C . GLY A 1 80 ? -14.472 -5.215 6.021 1.00 91.62 80 GLY A C 1
ATOM 595 O O . GLY A 1 80 ? -14.604 -5.607 7.182 1.00 91.62 80 GLY A O 1
ATOM 596 N N . ILE A 1 81 ? -13.737 -4.139 5.714 1.00 91.00 81 ILE A N 1
ATOM 597 C CA . ILE A 1 81 ? -13.016 -3.335 6.716 1.00 91.00 81 ILE A CA 1
ATOM 598 C C . ILE A 1 81 ? -13.988 -2.710 7.720 1.00 91.00 81 ILE A C 1
ATOM 600 O O . ILE A 1 81 ? -13.711 -2.724 8.921 1.00 91.00 81 ILE A O 1
ATOM 604 N N . LEU A 1 82 ? -15.120 -2.177 7.251 1.00 89.19 82 LEU A N 1
ATOM 605 C CA . LEU A 1 82 ? -16.142 -1.575 8.110 1.00 89.19 82 LEU A CA 1
ATOM 606 C C . LEU A 1 82 ? -16.771 -2.599 9.058 1.00 89.19 82 LEU A C 1
ATOM 608 O O . LEU A 1 82 ? -16.936 -2.301 10.240 1.00 89.19 82 LEU A O 1
ATOM 612 N N . LEU A 1 83 ? -17.088 -3.800 8.567 1.00 87.56 83 LEU A N 1
ATOM 613 C CA . LEU A 1 83 ? -17.623 -4.878 9.402 1.00 87.56 83 LEU A CA 1
ATOM 614 C C . LEU A 1 83 ? -16.620 -5.313 10.471 1.00 87.56 83 LEU A C 1
ATOM 616 O O . LEU A 1 83 ? -16.987 -5.480 11.634 1.00 87.56 83 LEU A O 1
ATOM 620 N N . MET A 1 84 ? -15.349 -5.449 10.095 1.00 84.56 84 MET A N 1
ATOM 621 C CA . MET A 1 84 ? -14.294 -5.854 11.021 1.00 84.56 84 MET A CA 1
ATOM 622 C C . MET A 1 84 ? -13.994 -4.789 12.085 1.00 84.56 84 MET A C 1
ATOM 624 O O . MET A 1 84 ? -13.627 -5.124 13.209 1.00 84.56 84 MET A O 1
ATOM 628 N N . ASN A 1 85 ? -14.188 -3.513 11.747 1.00 81.38 85 ASN A N 1
ATOM 629 C CA . ASN A 1 85 ? -13.936 -2.366 12.619 1.00 81.38 85 ASN A CA 1
ATOM 630 C C . ASN A 1 85 ? -15.222 -1.724 13.159 1.00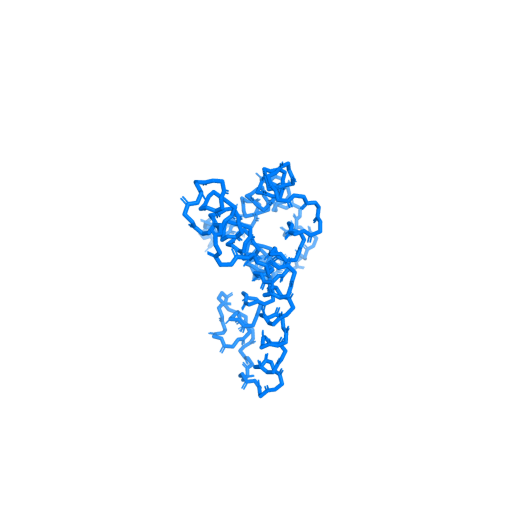 81.38 85 ASN A C 1
ATOM 632 O O . ASN A 1 85 ? -15.243 -0.526 13.450 1.00 81.38 85 ASN A O 1
ATOM 636 N N . HIS A 1 86 ? -16.316 -2.479 13.294 1.00 79.12 86 HIS A N 1
ATOM 637 C CA . HIS A 1 86 ? -17.576 -1.890 13.734 1.00 79.12 86 HIS A CA 1
ATOM 638 C C . HIS A 1 86 ? -17.551 -1.548 15.234 1.00 79.12 86 HIS A C 1
ATOM 640 O O . HIS A 1 86 ? -17.764 -2.390 16.108 1.00 79.12 86 HIS A O 1
ATOM 646 N N . LEU A 1 87 ? -17.312 -0.273 15.544 1.00 68.69 87 LEU A N 1
ATOM 647 C CA . LEU A 1 87 ? -17.298 0.245 16.910 1.00 68.69 87 LEU A CA 1
ATOM 648 C C . LEU A 1 87 ? -18.672 0.807 17.316 1.00 68.69 87 LEU A C 1
ATOM 650 O O . LEU A 1 87 ? -19.260 1.595 16.571 1.00 68.69 87 LEU A O 1
ATOM 654 N N . PRO A 1 88 ? -19.173 0.506 18.531 1.00 68.19 88 PRO A N 1
ATOM 655 C CA . PRO A 1 88 ? -20.395 1.120 19.041 1.00 68.19 88 PRO A CA 1
ATOM 656 C C . PRO A 1 88 ? -20.263 2.649 19.108 1.00 68.19 88 PRO A C 1
ATOM 658 O O . PRO A 1 88 ? -19.359 3.167 19.770 1.00 68.19 88 PRO A O 1
ATOM 661 N N . LYS A 1 89 ? -21.200 3.380 18.482 1.00 66.94 89 LYS A N 1
ATOM 662 C CA . LYS A 1 89 ? -21.196 4.858 18.375 1.00 66.94 89 LYS A CA 1
ATOM 663 C C . LYS A 1 89 ? -20.998 5.580 19.714 1.00 66.94 89 LYS A C 1
ATOM 665 O O . LYS A 1 89 ? -20.372 6.634 19.757 1.00 66.94 89 LYS A O 1
ATOM 670 N N . ASN A 1 90 ? -21.468 4.990 20.815 1.00 68.88 90 ASN A N 1
ATOM 671 C CA . ASN A 1 90 ? -21.373 5.573 22.156 1.00 68.88 90 ASN A CA 1
ATOM 672 C C . ASN A 1 90 ? -19.930 5.685 22.685 1.00 68.88 90 ASN A C 1
ATOM 674 O O . ASN A 1 90 ? -19.678 6.383 23.663 1.00 68.88 90 ASN A O 1
ATOM 678 N N . LYS A 1 91 ? -18.973 5.004 22.044 1.00 66.81 91 LYS A N 1
ATOM 679 C CA . LYS A 1 91 ? -17.572 4.963 22.467 1.00 66.81 91 LYS A CA 1
ATOM 680 C C . LYS A 1 91 ? -16.641 5.880 21.661 1.00 66.81 91 LYS A C 1
ATOM 682 O O . LYS A 1 91 ? -15.474 6.010 22.009 1.00 66.81 91 LYS A O 1
ATOM 687 N N . LEU A 1 92 ? -17.151 6.590 20.649 1.00 67.19 92 LEU A N 1
ATOM 688 C CA . LEU A 1 92 ? -16.361 7.482 19.779 1.00 67.19 92 LEU A CA 1
ATOM 689 C C . LEU A 1 92 ? -15.736 8.694 20.502 1.00 67.19 92 LEU A C 1
ATOM 691 O O . LEU A 1 92 ? -14.863 9.348 19.941 1.00 67.19 92 LEU A O 1
ATOM 695 N N . LYS A 1 93 ? -16.148 8.992 21.743 1.00 72.00 93 LYS A N 1
ATOM 696 C CA . LYS A 1 9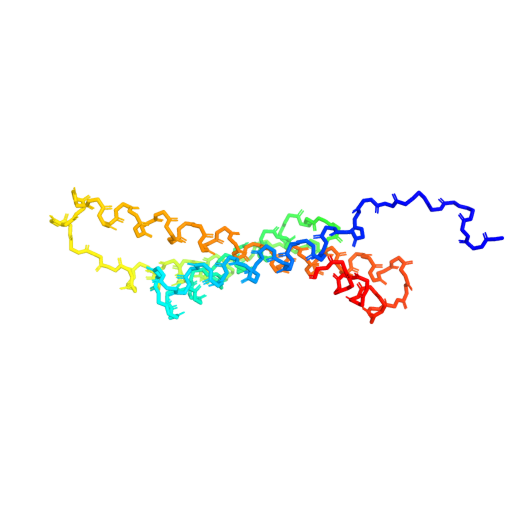3 ? -15.563 10.066 22.570 1.00 72.00 93 LYS A CA 1
ATOM 697 C C . LYS A 1 93 ? -14.328 9.638 23.376 1.00 72.00 93 LYS A C 1
ATOM 699 O O . LYS A 1 93 ? -13.670 10.490 23.964 1.00 72.00 93 LYS A O 1
ATOM 704 N N . ASP A 1 94 ? -14.009 8.346 23.433 1.00 80.62 94 ASP A N 1
ATOM 705 C CA . ASP A 1 94 ? -12.864 7.841 24.198 1.00 80.62 94 ASP A CA 1
ATOM 706 C C . ASP A 1 94 ? -11.573 7.907 23.355 1.00 80.62 94 ASP A C 1
ATOM 708 O O . ASP A 1 94 ? -11.508 7.401 22.231 1.00 80.62 94 ASP A O 1
ATOM 712 N N . LYS A 1 95 ? -10.526 8.539 23.913 1.00 82.75 95 LYS A N 1
ATOM 713 C CA . LYS A 1 95 ? -9.213 8.745 23.269 1.00 82.75 95 LYS A CA 1
ATOM 714 C C . LYS A 1 95 ? -8.591 7.452 22.737 1.00 82.75 95 LYS A C 1
ATOM 716 O O . LYS A 1 95 ? -7.857 7.503 21.748 1.00 82.75 95 LYS A O 1
ATOM 721 N N . ARG A 1 96 ? -8.886 6.300 23.349 1.00 81.75 96 ARG A N 1
ATOM 722 C CA . ARG A 1 96 ? -8.402 4.990 22.879 1.00 81.75 96 ARG A CA 1
ATOM 723 C C . ARG A 1 96 ? -8.863 4.688 21.453 1.00 81.75 96 ARG A C 1
ATOM 725 O O . ARG A 1 96 ? -8.094 4.138 20.672 1.00 81.75 96 ARG A O 1
ATOM 732 N N . TYR A 1 97 ? -10.072 5.106 21.088 1.00 82.00 97 TYR A N 1
ATOM 733 C CA . TYR A 1 97 ? -10.615 4.882 19.750 1.00 82.00 97 TYR A CA 1
ATOM 734 C C . TYR A 1 97 ? -10.043 5.831 18.706 1.00 82.00 97 TYR A C 1
ATOM 736 O O . TYR A 1 97 ? -9.767 5.400 17.592 1.00 82.00 97 TYR A O 1
ATOM 744 N N . ILE A 1 98 ? -9.781 7.088 19.073 1.00 84.06 98 ILE A N 1
ATOM 745 C CA . ILE A 1 98 ? -9.043 8.016 18.203 1.00 84.06 98 ILE A CA 1
ATOM 746 C C . ILE A 1 98 ? -7.665 7.427 17.878 1.00 84.06 98 ILE A C 1
ATOM 748 O O . ILE A 1 98 ? -7.276 7.380 16.713 1.00 84.06 98 ILE A O 1
ATOM 752 N N . SER A 1 99 ? -6.960 6.902 18.889 1.00 89.12 99 SER A N 1
ATOM 753 C CA . SER A 1 99 ? -5.678 6.229 18.665 1.00 89.12 99 SER A CA 1
ATOM 754 C C . SER A 1 99 ? -5.816 5.024 17.733 1.00 89.12 99 SER A C 1
ATOM 756 O O . SER A 1 99 ? -4.961 4.856 16.871 1.00 89.12 99 SER A O 1
ATOM 758 N N . LEU A 1 100 ? -6.866 4.207 17.875 1.00 88.94 100 LEU A N 1
ATOM 759 C CA . LEU A 1 100 ? -7.106 3.060 16.995 1.00 88.94 100 LEU A CA 1
ATOM 760 C C . LEU A 1 100 ? -7.269 3.494 15.531 1.00 88.94 100 LEU A C 1
ATOM 762 O O . LEU A 1 100 ? -6.586 2.953 14.670 1.00 88.94 100 LEU A O 1
ATOM 766 N N . TYR A 1 101 ? -8.119 4.485 15.243 1.00 88.88 101 TYR A N 1
ATOM 767 C CA . TYR A 1 101 ? -8.334 4.961 13.870 1.00 88.88 101 TYR A CA 1
ATOM 768 C C . TYR A 1 101 ? -7.076 5.565 13.241 1.00 88.88 101 TYR A C 1
ATOM 770 O O . TYR A 1 101 ? -6.840 5.373 12.050 1.00 88.88 101 TYR A O 1
ATOM 778 N N . ILE A 1 102 ? -6.240 6.239 14.036 1.00 93.00 102 ILE A N 1
ATOM 779 C CA . ILE A 1 102 ? -4.927 6.709 13.578 1.00 93.00 102 ILE A CA 1
ATOM 780 C C . ILE A 1 102 ? -4.057 5.516 13.172 1.00 93.00 102 ILE A C 1
ATOM 782 O O . ILE A 1 102 ? -3.484 5.523 12.086 1.00 93.00 102 ILE A O 1
ATOM 786 N N . TRP A 1 103 ? -3.995 4.465 13.993 1.00 94.06 103 TRP A N 1
ATOM 787 C CA . TRP A 1 103 ? -3.229 3.265 13.655 1.00 94.06 103 TRP A CA 1
ATOM 788 C C . TRP A 1 103 ? -3.795 2.521 12.439 1.00 94.06 103 TRP A C 1
ATOM 790 O O . TRP A 1 103 ? -3.015 2.055 11.612 1.00 94.06 103 TRP A O 1
ATOM 800 N N . LEU A 1 104 ? -5.121 2.462 12.274 1.00 93.62 104 LEU A N 1
ATOM 801 C CA . LEU A 1 104 ? -5.760 1.914 11.071 1.00 93.62 104 LEU A CA 1
ATOM 802 C C . LEU A 1 104 ? -5.328 2.683 9.816 1.00 93.62 104 LEU A C 1
ATOM 804 O O . LEU A 1 104 ? -4.934 2.070 8.824 1.00 93.62 104 LEU A O 1
ATOM 808 N N . LEU A 1 105 ? -5.353 4.019 9.873 1.00 94.38 105 LEU A N 1
ATOM 809 C CA . LEU A 1 105 ? -4.919 4.878 8.772 1.00 94.38 105 LEU A CA 1
ATOM 810 C C . LEU A 1 105 ? -3.427 4.691 8.464 1.00 94.38 105 LEU A C 1
ATOM 812 O O . LEU A 1 105 ? -3.053 4.575 7.301 1.00 94.38 105 LEU A O 1
ATOM 816 N N . ILE A 1 106 ? -2.581 4.606 9.492 1.00 95.69 106 ILE A N 1
ATOM 817 C CA . ILE A 1 106 ? -1.147 4.332 9.329 1.00 95.69 106 ILE A CA 1
ATOM 818 C C . ILE A 1 106 ? -0.932 2.974 8.645 1.00 95.69 106 ILE A C 1
ATOM 820 O O . ILE A 1 106 ? -0.136 2.883 7.714 1.00 95.69 106 ILE A O 1
ATOM 824 N N . GLY A 1 107 ? -1.659 1.930 9.056 1.00 95.31 107 GLY A N 1
ATOM 825 C CA . GLY A 1 107 ? -1.580 0.609 8.427 1.00 95.31 107 GLY A CA 1
ATOM 826 C C . GLY A 1 107 ? -2.004 0.610 6.966 1.00 95.31 107 GLY A C 1
ATOM 827 O O . GLY A 1 107 ? -1.327 0.014 6.128 1.00 95.31 107 GLY A O 1
ATOM 828 N N . PHE A 1 108 ? -3.066 1.345 6.649 1.00 96.00 108 PHE A N 1
ATOM 829 C CA . PHE A 1 108 ? -3.491 1.559 5.271 1.00 96.00 108 PHE A CA 1
ATOM 830 C C . PHE A 1 108 ? -2.401 2.239 4.430 1.00 96.00 108 PHE A C 1
ATOM 832 O O . PHE A 1 108 ? -2.067 1.750 3.353 1.00 96.00 108 PHE A O 1
ATOM 839 N N . ILE A 1 109 ? -1.799 3.316 4.945 1.00 96.06 109 ILE A N 1
ATOM 840 C CA . ILE A 1 109 ? -0.736 4.061 4.254 1.00 96.06 109 ILE A CA 1
ATOM 841 C C . ILE A 1 109 ? 0.510 3.191 4.057 1.00 96.06 109 ILE A C 1
ATOM 843 O O . ILE A 1 109 ? 1.059 3.155 2.957 1.00 96.06 109 ILE A O 1
ATOM 847 N N . PHE A 1 110 ? 0.945 2.443 5.076 1.00 95.50 110 PHE A N 1
ATOM 848 C CA . PHE A 1 110 ? 2.075 1.521 4.918 1.00 95.50 110 PHE A CA 1
ATOM 849 C C . PHE A 1 110 ? 1.797 0.440 3.871 1.00 95.50 110 PHE A C 1
ATOM 851 O O . PHE A 1 110 ? 2.717 0.032 3.164 1.00 95.50 110 PHE A O 1
ATOM 858 N N . GLY A 1 111 ? 0.537 0.034 3.696 1.00 96.44 111 GLY A N 1
ATOM 859 C CA . GLY A 1 111 ? 0.114 -0.858 2.619 1.00 96.44 111 GLY A CA 1
ATOM 860 C C . GLY A 1 111 ? 0.453 -0.367 1.205 1.00 96.44 111 GLY A C 1
ATOM 861 O O . GLY A 1 111 ? 0.508 -1.176 0.285 1.00 96.44 111 GLY A O 1
ATOM 862 N N . PHE A 1 112 ? 0.735 0.921 0.998 1.00 96.06 112 PHE A N 1
ATOM 863 C CA . PHE A 1 112 ? 1.091 1.442 -0.328 1.00 96.06 112 PHE A CA 1
ATOM 864 C C . PHE A 1 112 ? 2.537 1.122 -0.723 1.00 96.06 112 PHE A C 1
ATOM 866 O O . PHE A 1 112 ? 2.860 1.099 -1.912 1.00 96.06 112 PHE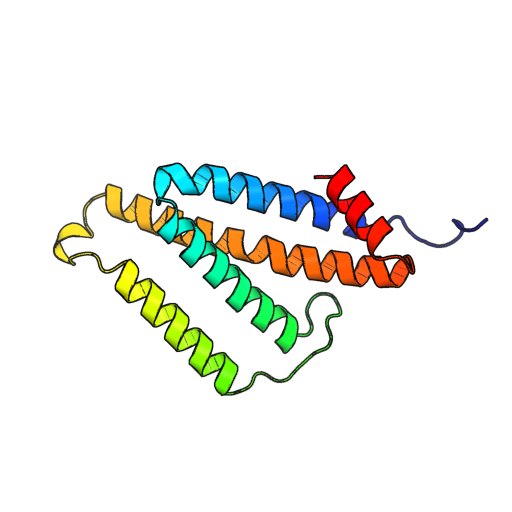 A O 1
ATOM 873 N N . ALA A 1 113 ? 3.411 0.872 0.254 1.00 94.62 113 ALA A N 1
ATOM 874 C CA . ALA A 1 113 ? 4.836 0.686 0.011 1.00 94.62 113 ALA A CA 1
ATOM 875 C C . ALA A 1 113 ? 5.162 -0.555 -0.851 1.00 94.62 113 ALA A C 1
ATOM 877 O O . ALA A 1 113 ? 5.932 -0.397 -1.798 1.00 94.62 113 ALA A O 1
ATOM 878 N N . PRO A 1 114 ? 4.569 -1.751 -0.644 1.00 93.81 114 PRO A N 1
ATOM 879 C CA . PRO A 1 114 ? 4.933 -2.931 -1.437 1.00 93.81 114 PRO A CA 1
ATOM 880 C C . PRO A 1 114 ? 4.605 -2.842 -2.940 1.00 93.81 114 PRO A C 1
ATOM 882 O O . PRO A 1 114 ? 5.471 -3.195 -3.744 1.00 93.81 114 PRO A O 1
ATOM 885 N N . PRO A 1 115 ? 3.427 -2.351 -3.383 1.00 93.81 115 PRO A N 1
ATOM 886 C CA . PRO A 1 115 ? 3.165 -2.154 -4.812 1.00 93.81 115 PRO A CA 1
ATOM 887 C C . PRO A 1 115 ? 4.079 -1.101 -5.443 1.00 93.81 115 PRO A C 1
ATOM 889 O O . PRO A 1 115 ? 4.564 -1.294 -6.559 1.00 93.81 115 PRO A O 1
ATOM 892 N N . LEU A 1 116 ? 4.366 -0.016 -4.714 1.00 91.56 116 LEU A N 1
ATOM 893 C CA . LEU A 1 116 ? 5.323 1.003 -5.146 1.00 91.56 116 LEU A CA 1
ATOM 894 C C . LEU A 1 116 ? 6.724 0.411 -5.323 1.00 91.56 116 LEU A C 1
ATOM 896 O O . LEU A 1 116 ? 7.307 0.547 -6.396 1.00 91.56 116 LEU A O 1
ATOM 900 N N . GLN A 1 117 ? 7.228 -0.309 -4.319 1.00 89.50 117 GLN A N 1
ATOM 901 C CA . GLN A 1 117 ? 8.513 -1.005 -4.380 1.00 89.50 117 GLN A CA 1
ATOM 902 C C . GLN A 1 117 ? 8.557 -1.983 -5.556 1.00 89.50 117 GLN A C 1
ATOM 904 O O . GLN A 1 117 ? 9.522 -1.994 -6.312 1.00 89.50 117 GLN A O 1
ATOM 909 N N . THR A 1 118 ? 7.505 -2.780 -5.748 1.00 87.50 118 THR A N 1
ATOM 910 C CA . THR A 1 118 ? 7.439 -3.770 -6.832 1.00 87.50 118 THR A CA 1
ATOM 911 C C . THR A 1 118 ? 7.485 -3.097 -8.202 1.00 87.50 118 THR A C 1
ATOM 913 O O . THR A 1 118 ? 8.168 -3.578 -9.107 1.00 87.50 118 THR A O 1
ATOM 916 N N . THR A 1 119 ? 6.811 -1.958 -8.355 1.00 87.06 119 THR A N 1
ATOM 917 C CA . THR A 1 119 ? 6.790 -1.200 -9.614 1.00 87.06 119 THR A CA 1
ATOM 918 C C . THR A 1 119 ? 8.142 -0.547 -9.894 1.00 87.06 119 THR A C 1
ATOM 920 O O . THR A 1 119 ? 8.657 -0.673 -11.005 1.00 87.06 119 THR A O 1
ATOM 923 N N . ILE A 1 120 ? 8.769 0.060 -8.880 1.00 84.50 120 ILE A N 1
ATOM 924 C CA . ILE A 1 120 ? 10.133 0.609 -8.975 1.00 84.50 120 ILE A CA 1
ATOM 925 C C . ILE A 1 120 ? 11.124 -0.497 -9.352 1.00 84.50 120 ILE A C 1
ATOM 927 O O . ILE A 1 120 ? 11.888 -0.346 -10.303 1.00 84.50 120 ILE A O 1
ATOM 931 N N . ASN A 1 121 ? 11.059 -1.644 -8.674 1.00 84.50 121 ASN A N 1
ATOM 932 C CA . ASN A 1 121 ? 11.950 -2.775 -8.925 1.00 84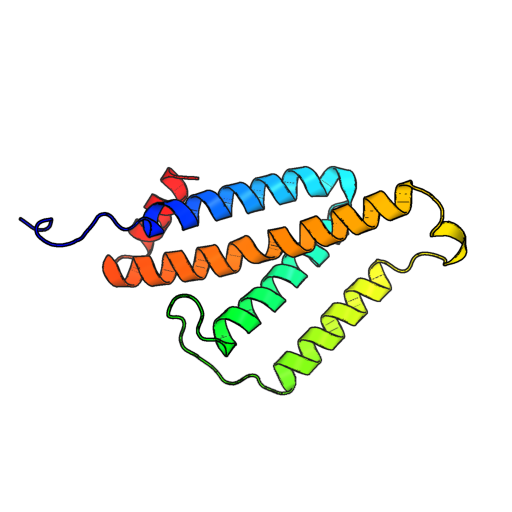.50 121 ASN A CA 1
ATOM 933 C C . ASN A 1 121 ? 11.728 -3.383 -10.314 1.00 84.50 121 ASN A C 1
ATOM 935 O O . ASN A 1 121 ? 12.682 -3.815 -10.956 1.00 84.50 121 ASN A O 1
ATOM 939 N N . SER A 1 122 ? 10.490 -3.373 -10.809 1.00 82.38 122 SER A N 1
ATOM 940 C CA . SER A 1 122 ? 10.169 -3.804 -12.172 1.00 82.38 122 SER A CA 1
ATOM 941 C C . SER A 1 122 ? 10.740 -2.845 -13.219 1.00 82.38 122 SER A C 1
ATOM 943 O O . SER A 1 122 ? 11.298 -3.296 -14.218 1.00 82.38 122 SER A O 1
ATOM 945 N N . GLY A 1 123 ? 10.653 -1.530 -12.991 1.00 79.50 123 GLY A N 1
ATOM 946 C CA . GLY A 1 123 ? 11.287 -0.527 -13.852 1.00 79.50 123 GLY A CA 1
ATOM 947 C C . GLY A 1 123 ? 12.808 -0.671 -13.876 1.00 79.50 123 GLY A C 1
ATOM 948 O O . GLY A 1 123 ? 13.420 -0.681 -14.943 1.00 79.50 123 GLY A O 1
ATOM 949 N N . LEU A 1 124 ? 13.407 -0.889 -12.707 1.00 74.25 1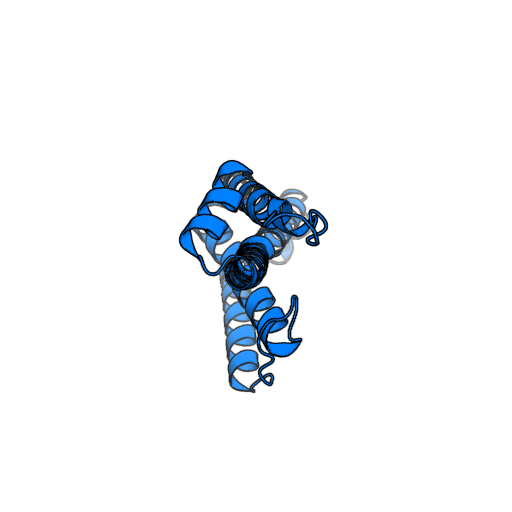24 LEU A N 1
ATOM 950 C CA . LEU A 1 124 ? 14.838 -1.106 -12.556 1.00 74.25 124 LEU A CA 1
ATOM 951 C C . LEU A 1 124 ? 15.308 -2.403 -13.238 1.00 74.25 124 LEU A C 1
ATOM 953 O O . LEU A 1 124 ? 16.318 -2.417 -13.941 1.00 74.25 124 LEU A O 1
ATOM 957 N N . SER A 1 125 ? 14.533 -3.480 -13.104 1.00 77.25 125 SER A N 1
ATOM 958 C CA . SER A 1 125 ? 14.793 -4.751 -13.783 1.00 77.25 125 SER A CA 1
ATOM 959 C C . SER A 1 125 ? 14.842 -4.609 -15.305 1.00 77.25 125 SER A C 1
ATOM 961 O O . SER A 1 125 ? 15.579 -5.366 -15.931 1.00 77.25 125 SER A O 1
ATOM 963 N N . LYS A 1 126 ? 14.073 -3.686 -15.900 1.00 78.38 126 LYS A N 1
ATOM 964 C CA . LYS A 1 126 ? 14.099 -3.432 -17.351 1.00 78.38 126 LYS A CA 1
ATOM 965 C C . LYS A 1 126 ? 15.369 -2.710 -17.802 1.00 78.38 126 LYS A C 1
ATOM 967 O O . LYS A 1 126 ? 15.780 -2.895 -18.935 1.00 78.38 126 LYS A O 1
ATOM 972 N N . GLN A 1 127 ? 15.976 -1.888 -16.943 1.00 74.81 127 GLN A N 1
ATOM 973 C CA . GLN A 1 127 ? 17.236 -1.198 -17.257 1.00 74.81 127 GLN A CA 1
ATOM 974 C C . GLN A 1 127 ? 18.454 -2.112 -17.095 1.00 74.81 127 GLN A C 1
ATOM 976 O O . GLN A 1 127 ? 19.475 -1.907 -17.740 1.00 74.81 127 GLN A O 1
ATOM 981 N N . MET A 1 128 ? 18.353 -3.100 -16.205 1.00 73.19 128 MET A N 1
ATOM 982 C CA . MET A 1 128 ? 19.456 -3.998 -15.866 1.00 73.19 128 MET A CA 1
ATOM 983 C C . MET A 1 128 ? 19.431 -5.343 -16.596 1.00 73.19 128 MET A C 1
ATOM 985 O O . MET A 1 128 ? 20.308 -6.168 -16.344 1.00 73.19 128 MET A O 1
ATOM 989 N N . ASP A 1 129 ? 18.399 -5.612 -17.403 1.00 78.19 129 ASP A N 1
ATOM 990 C CA . ASP A 1 129 ? 18.129 -6.916 -18.033 1.00 78.19 129 ASP A CA 1
ATOM 991 C C . ASP A 1 129 ? 18.166 -8.114 -17.052 1.00 78.19 129 ASP A C 1
ATOM 993 O O . ASP A 1 129 ? 18.338 -9.269 -17.441 1.00 78.19 129 ASP A O 1
ATOM 997 N N . SER A 1 130 ? 18.002 -7.859 -15.746 1.00 77.06 130 SER A N 1
ATOM 998 C CA . SER A 1 130 ? 18.119 -8.862 -14.684 1.00 77.06 130 SER A CA 1
ATOM 999 C C . SER A 1 130 ? 17.240 -8.522 -13.481 1.00 77.06 130 SER A C 1
ATOM 1001 O O . SER A 1 130 ? 17.543 -7.634 -12.680 1.00 77.06 130 SER A O 1
ATOM 1003 N N . SER A 1 131 ? 16.151 -9.278 -13.316 1.00 78.12 131 SER A N 1
ATOM 1004 C CA . SER A 1 131 ? 15.214 -9.115 -12.193 1.00 78.12 131 SER A CA 1
ATOM 1005 C C . SER A 1 131 ? 15.816 -9.533 -10.855 1.00 78.12 131 SER A C 1
ATOM 1007 O O . SER A 1 131 ? 15.541 -8.908 -9.833 1.00 78.12 131 SER A O 1
ATOM 1009 N N . LEU A 1 132 ? 16.668 -10.564 -10.860 1.00 75.06 132 LEU A N 1
ATOM 1010 C CA . LEU A 1 132 ? 17.338 -11.039 -9.650 1.00 75.06 132 LEU A CA 1
ATOM 1011 C C . LEU A 1 132 ? 18.297 -9.977 -9.114 1.00 75.06 132 LEU A C 1
ATOM 1013 O O . LEU A 1 132 ? 18.292 -9.689 -7.923 1.00 75.06 132 LEU A O 1
ATOM 1017 N N . PHE A 1 133 ? 19.089 -9.364 -9.993 1.00 72.06 133 PHE A N 1
ATOM 1018 C CA . PHE A 1 133 ? 20.054 -8.353 -9.581 1.00 72.06 133 PHE A CA 1
ATOM 1019 C C . PHE A 1 133 ? 19.358 -7.070 -9.095 1.00 72.06 133 PHE A C 1
ATOM 1021 O O . PHE A 1 133 ? 19.725 -6.543 -8.048 1.00 72.06 133 PHE A O 1
ATOM 1028 N N . ALA A 1 134 ? 18.275 -6.636 -9.750 1.00 71.44 134 ALA A N 1
ATOM 1029 C CA . ALA A 1 134 ? 17.452 -5.520 -9.267 1.00 71.44 134 ALA A CA 1
ATOM 1030 C C . ALA A 1 134 ? 16.852 -5.776 -7.868 1.00 71.44 134 ALA A C 1
ATOM 1032 O O . ALA A 1 134 ? 16.854 -4.886 -7.010 1.00 71.44 134 ALA A O 1
ATOM 1033 N N . ALA A 1 135 ? 16.379 -7.001 -7.614 1.00 74.94 135 ALA A N 1
ATOM 1034 C CA . ALA A 1 135 ? 15.892 -7.401 -6.298 1.00 74.94 135 ALA A CA 1
ATOM 1035 C C . ALA A 1 135 ? 17.020 -7.428 -5.255 1.00 74.94 135 ALA A C 1
ATOM 1037 O O . ALA A 1 135 ? 16.847 -6.882 -4.168 1.00 74.94 135 ALA A O 1
ATOM 1038 N N . LEU A 1 136 ? 18.183 -8.001 -5.588 1.00 77.25 136 LEU A N 1
ATOM 1039 C CA . LEU A 1 136 ? 19.346 -8.057 -4.696 1.00 77.25 136 LEU A CA 1
ATOM 1040 C C . LEU A 1 136 ? 19.835 -6.665 -4.299 1.00 77.25 136 LEU A C 1
ATOM 1042 O O . LEU A 1 136 ? 20.145 -6.449 -3.130 1.00 77.25 136 LEU A O 1
ATOM 1046 N N . VAL A 1 137 ? 19.861 -5.710 -5.231 1.00 74.44 137 VAL A N 1
ATOM 1047 C CA . VAL A 1 137 ? 20.235 -4.331 -4.901 1.00 74.44 137 VAL A CA 1
ATOM 1048 C C . VAL A 1 137 ? 19.223 -3.714 -3.937 1.00 74.44 137 VAL A C 1
ATOM 1050 O O . VAL A 1 137 ? 19.625 -3.164 -2.918 1.00 74.44 137 VAL A O 1
ATOM 1053 N N . SER A 1 138 ? 17.921 -3.890 -4.176 1.00 74.69 138 SER A N 1
ATOM 1054 C CA . SER A 1 138 ? 16.890 -3.409 -3.242 1.00 74.69 138 SER A CA 1
ATOM 1055 C C . SER A 1 138 ? 17.027 -4.017 -1.842 1.00 74.69 138 SER A C 1
ATOM 1057 O O . SER A 1 138 ? 16.914 -3.292 -0.861 1.00 74.69 138 SER A O 1
ATOM 1059 N N . PHE A 1 139 ? 17.305 -5.321 -1.748 1.00 77.69 139 PHE A N 1
ATOM 1060 C CA . PHE A 1 139 ? 17.528 -6.025 -0.476 1.00 77.69 139 PHE A CA 1
ATOM 1061 C C . PHE A 1 139 ? 18.858 -5.688 0.202 1.00 77.69 139 PHE A C 1
ATOM 1063 O O . PHE A 1 139 ? 18.999 -5.873 1.399 1.00 77.69 139 PHE A O 1
ATOM 1070 N N . THR A 1 140 ? 19.869 -5.249 -0.546 1.00 77.75 140 THR A N 1
ATOM 1071 C CA . THR A 1 140 ? 21.144 -4.820 0.055 1.00 77.75 140 THR A CA 1
ATOM 1072 C C . THR A 1 140 ? 20.986 -3.464 0.740 1.00 77.75 140 THR A C 1
ATOM 1074 O O . THR A 1 140 ? 21.705 -3.140 1.680 1.00 77.75 140 THR A O 1
ATOM 1077 N N . ILE A 1 141 ? 20.056 -2.656 0.236 1.00 77.00 141 ILE A N 1
ATOM 1078 C CA . ILE A 1 141 ? 19.817 -1.290 0.693 1.00 77.00 141 ILE A CA 1
ATOM 1079 C C . ILE A 1 141 ? 18.873 -1.255 1.894 1.00 77.00 141 ILE A C 1
ATOM 1081 O O . ILE A 1 141 ? 19.039 -0.402 2.766 1.00 77.00 141 ILE A O 1
ATOM 1085 N N . GLY A 1 142 ? 17.870 -2.132 1.900 1.00 59.38 142 GLY A N 1
ATOM 1086 C CA . GLY A 1 142 ? 16.872 -2.234 2.957 1.00 59.38 142 GLY A CA 1
ATOM 1087 C C . GLY A 1 142 ? 17.050 -3.473 3.809 1.00 59.38 142 GLY A C 1
ATOM 1088 O O . GLY A 1 142 ? 17.062 -3.330 5.050 1.00 59.38 142 GLY A O 1
#